Protein AF-W4JUB3-F1 (afdb_monomer_lite)

Secondary structure (DSSP, 8-state):
-TT-STT--S--HHHHHHHHHHHHHHHHT---TTS--HHHHHHHHHHHHHHHHHHT-SS--HHHHHHHHHHHTT---GGGGGGGGHHHHHHHH---TT--HHHHHHHHHHHHHHHHHHH--TT------

pLDDT: mean 78.54, std 9.06, range [55.09, 91.62]

Structure (mmCIF, N/CA/C/O backbone):
data_AF-W4JUB3-F1
#
_entry.id   AF-W4JUB3-F1
#
loop_
_atom_site.group_PDB
_atom_site.id
_atom_site.type_symbol
_atom_site.label_atom_id
_atom_site.label_alt_id
_atom_site.label_comp_id
_atom_site.label_asym_id
_atom_site.label_entity_id
_atom_site.label_seq_id
_atom_site.pdbx_PDB_ins_code
_atom_site.Cartn_x
_atom_site.Cartn_y
_atom_site.Cartn_z
_atom_site.occupancy
_atom_site.B_iso_or_equiv
_atom_site.auth_seq_id
_atom_site.auth_comp_id
_atom_site.auth_asym_id
_atom_site.auth_atom_id
_atom_site.pdbx_PDB_model_num
ATOM 1 N N . PHE A 1 1 ? 25.751 3.310 2.140 1.00 60.16 1 PHE A N 1
ATOM 2 C CA . PHE A 1 1 ? 25.648 2.957 3.572 1.00 60.16 1 PHE A CA 1
ATOM 3 C C . PHE A 1 1 ? 26.926 2.242 3.981 1.00 60.16 1 PHE A C 1
ATOM 5 O O . PHE A 1 1 ? 27.178 1.176 3.437 1.00 60.16 1 PHE A O 1
ATOM 12 N N . SER A 1 2 ? 27.750 2.824 4.860 1.00 65.06 2 SER A N 1
ATOM 13 C CA . SER A 1 2 ? 29.062 2.262 5.248 1.00 65.06 2 SER A CA 1
ATOM 14 C C . SER A 1 2 ? 28.969 0.909 5.965 1.00 65.06 2 SER A C 1
ATOM 16 O O . SER A 1 2 ? 29.875 0.099 5.831 1.00 65.06 2 SER A O 1
ATOM 18 N N . ASN A 1 3 ? 27.850 0.634 6.645 1.00 68.25 3 ASN A N 1
ATOM 19 C CA . ASN A 1 3 ? 27.623 -0.605 7.403 1.00 68.25 3 ASN A CA 1
ATOM 20 C C . ASN A 1 3 ? 26.549 -1.518 6.769 1.00 68.25 3 ASN A C 1
ATOM 22 O O . ASN A 1 3 ? 26.036 -2.426 7.418 1.00 68.25 3 ASN A O 1
ATOM 26 N N . GLY A 1 4 ? 26.175 -1.275 5.507 1.00 72.19 4 GLY A N 1
ATOM 27 C CA . GLY A 1 4 ? 25.073 -1.983 4.846 1.00 72.19 4 GLY A CA 1
ATOM 28 C C . GLY A 1 4 ? 23.676 -1.560 5.330 1.00 72.19 4 GLY A C 1
ATOM 29 O O . GLY A 1 4 ? 23.519 -0.587 6.066 1.00 72.19 4 GLY A O 1
ATOM 30 N N . ILE A 1 5 ? 22.646 -2.263 4.844 1.00 71.12 5 ILE A N 1
ATOM 31 C CA . ILE A 1 5 ? 21.219 -1.978 5.115 1.00 71.12 5 ILE A CA 1
ATOM 32 C C . ILE A 1 5 ? 20.677 -2.866 6.252 1.00 71.12 5 ILE A C 1
ATOM 34 O O . ILE A 1 5 ? 19.695 -2.526 6.903 1.00 71.12 5 ILE A O 1
ATOM 38 N N . SER A 1 6 ? 21.346 -3.990 6.524 1.00 74.19 6 SER A N 1
ATOM 39 C CA . SER A 1 6 ? 20.922 -5.029 7.472 1.00 74.19 6 SER A CA 1
ATOM 40 C C . SER A 1 6 ? 21.001 -4.606 8.941 1.00 74.19 6 SER A C 1
ATOM 42 O O . SER A 1 6 ? 20.361 -5.217 9.787 1.00 74.19 6 SER A O 1
ATOM 44 N N . THR A 1 7 ? 21.775 -3.565 9.261 1.00 76.31 7 THR A N 1
ATOM 45 C CA . THR A 1 7 ? 21.918 -3.036 10.629 1.00 76.31 7 THR A CA 1
ATOM 46 C C . THR A 1 7 ? 20.883 -1.959 10.964 1.00 76.31 7 THR A C 1
ATOM 48 O O . THR A 1 7 ? 20.971 -1.327 12.015 1.00 76.31 7 THR A O 1
ATOM 51 N N . LEU A 1 8 ? 19.941 -1.666 10.059 1.00 73.38 8 LEU A N 1
ATOM 52 C CA . LEU A 1 8 ? 18.922 -0.647 10.283 1.00 73.38 8 LEU A CA 1
ATOM 53 C C . LEU A 1 8 ? 17.812 -1.185 11.200 1.00 73.38 8 LEU A C 1
ATOM 55 O O . LEU A 1 8 ? 16.962 -1.958 10.773 1.00 73.38 8 LEU A O 1
ATOM 59 N N . SER A 1 9 ? 17.785 -0.716 12.446 1.00 67.75 9 SER A N 1
ATOM 60 C CA . SER A 1 9 ? 16.680 -0.901 13.396 1.00 67.75 9 SER A CA 1
ATOM 61 C C . SER A 1 9 ? 16.094 0.460 13.783 1.00 67.75 9 SER A C 1
ATOM 63 O O . SER A 1 9 ? 16.854 1.405 13.999 1.00 67.75 9 SER A O 1
ATOM 65 N N . CYS A 1 10 ? 14.765 0.573 13.884 1.00 71.12 10 CYS A N 1
ATOM 66 C CA . CYS A 1 10 ? 14.057 1.826 14.204 1.00 71.12 10 CYS A CA 1
ATOM 67 C C . CYS A 1 10 ? 14.438 2.999 13.276 1.00 71.12 10 CYS A C 1
ATOM 69 O O . CYS A 1 10 ? 14.991 4.019 13.694 1.00 71.12 10 CYS A O 1
ATOM 71 N N . VAL A 1 11 ? 14.161 2.845 11.978 1.00 72.50 11 VAL A N 1
ATOM 72 C CA . VAL A 1 11 ? 14.430 3.879 10.970 1.00 72.50 11 VAL A CA 1
ATOM 73 C C . VAL A 1 11 ? 13.474 5.056 11.173 1.00 72.50 11 VAL A C 1
ATOM 75 O O . VAL A 1 11 ? 12.272 4.939 10.961 1.00 72.50 11 VAL A O 1
ATOM 78 N N . THR A 1 12 ? 14.012 6.214 11.559 1.00 75.50 12 THR A N 1
ATOM 79 C CA . THR A 1 12 ? 13.238 7.459 11.650 1.00 75.50 12 THR A CA 1
ATOM 80 C C . THR A 1 12 ? 12.705 7.874 10.277 1.00 75.50 12 THR A C 1
ATOM 82 O O . THR A 1 12 ? 13.346 7.624 9.253 1.00 75.50 12 THR A O 1
ATOM 85 N N . GLY A 1 13 ? 11.570 8.580 10.229 1.00 75.56 13 GLY A N 1
ATOM 86 C CA . GLY A 1 13 ? 10.950 8.998 8.961 1.00 75.56 13 GLY A CA 1
ATOM 87 C C . GLY A 1 13 ? 11.884 9.793 8.033 1.00 75.56 13 GLY A C 1
ATOM 88 O O . GLY A 1 13 ? 11.818 9.658 6.813 1.00 75.56 13 GLY A O 1
ATOM 89 N N . THR A 1 14 ? 12.822 10.564 8.593 1.00 76.44 14 THR A N 1
ATOM 90 C CA . THR A 1 14 ? 13.866 11.279 7.836 1.00 76.44 14 THR A CA 1
ATOM 91 C C . THR A 1 14 ? 14.865 10.334 7.170 1.00 76.44 14 THR A C 1
ATOM 93 O O . THR A 1 14 ? 15.165 10.491 5.986 1.00 76.44 14 THR A O 1
ATOM 96 N N . LYS A 1 15 ? 15.339 9.312 7.893 1.00 77.62 15 LYS A N 1
ATOM 97 C CA . LYS A 1 15 ? 16.227 8.276 7.347 1.00 77.62 15 LYS A CA 1
ATOM 98 C C . LYS A 1 15 ? 15.511 7.444 6.288 1.00 77.62 15 LYS A C 1
ATOM 100 O O . LYS A 1 15 ? 16.100 7.178 5.246 1.00 77.62 15 LYS A O 1
ATOM 105 N N . HIS A 1 16 ? 14.242 7.102 6.514 1.00 75.50 16 HIS A N 1
ATOM 106 C CA . HIS A 1 16 ? 13.421 6.387 5.538 1.00 75.50 16 HIS A CA 1
ATOM 107 C C . HIS A 1 16 ? 13.303 7.174 4.225 1.00 75.50 16 HIS A C 1
ATOM 109 O O . HIS A 1 16 ? 13.607 6.639 3.163 1.00 75.50 16 HIS A O 1
ATOM 115 N N . LYS A 1 17 ? 12.971 8.474 4.290 1.00 75.62 17 LYS A N 1
ATOM 116 C CA . LYS A 1 17 ? 12.929 9.350 3.103 1.00 75.62 17 LYS A CA 1
ATOM 117 C C . LYS A 1 17 ? 14.260 9.375 2.348 1.00 75.62 17 LYS A C 1
ATOM 119 O O . LYS A 1 17 ? 14.264 9.276 1.124 1.00 75.62 17 LYS A O 1
ATOM 124 N N . HIS A 1 18 ? 15.380 9.465 3.065 1.00 79.69 18 HIS A N 1
ATOM 125 C CA . HIS A 1 18 ? 16.704 9.473 2.445 1.00 79.69 18 HIS A CA 1
ATOM 126 C C . HIS A 1 18 ? 17.043 8.132 1.776 1.00 79.69 18 HIS A C 1
ATOM 128 O O . HIS A 1 18 ? 17.559 8.119 0.662 1.00 79.69 18 HIS A O 1
ATOM 134 N N . ILE A 1 19 ? 16.711 7.004 2.417 1.00 81.50 19 ILE A N 1
ATOM 135 C CA . ILE A 1 19 ? 16.859 5.659 1.838 1.00 81.50 19 ILE A CA 1
ATOM 136 C C . ILE A 1 19 ? 16.042 5.549 0.548 1.00 81.50 19 ILE A C 1
ATOM 138 O O . ILE A 1 19 ? 16.591 5.151 -0.477 1.00 81.50 19 ILE A O 1
ATOM 142 N N . CYS A 1 20 ? 14.766 5.945 0.574 1.00 76.94 20 CYS A N 1
ATOM 143 C CA . CYS A 1 20 ? 13.907 5.928 -0.608 1.00 76.94 20 CYS A CA 1
ATOM 144 C C . CYS A 1 20 ? 14.489 6.777 -1.743 1.00 76.94 20 CYS A C 1
ATOM 146 O O . CYS A 1 20 ? 14.587 6.283 -2.860 1.00 76.94 20 CYS A O 1
ATOM 148 N N . HIS A 1 21 ? 14.930 8.009 -1.465 1.00 78.56 21 HIS A N 1
ATOM 149 C CA . HIS A 1 21 ? 15.523 8.893 -2.474 1.00 78.56 21 HIS A CA 1
ATOM 150 C C . HIS A 1 21 ? 16.794 8.294 -3.097 1.00 78.56 21 HIS A C 1
ATOM 152 O O . HIS A 1 21 ? 16.952 8.298 -4.316 1.00 78.56 21 HIS A O 1
ATOM 158 N N . THR A 1 22 ? 17.696 7.744 -2.276 1.00 82.50 22 THR A N 1
ATOM 159 C CA . THR A 1 22 ? 18.920 7.096 -2.769 1.00 82.50 22 THR A CA 1
ATOM 160 C C . THR A 1 22 ? 18.609 5.861 -3.619 1.00 82.50 22 THR A C 1
ATOM 162 O O . THR A 1 22 ? 19.198 5.698 -4.683 1.00 82.50 22 THR A O 1
ATOM 165 N N . LEU A 1 23 ? 17.677 5.005 -3.186 1.00 78.56 23 LEU A N 1
ATOM 166 C CA . LEU A 1 23 ? 17.267 3.819 -3.946 1.00 78.56 23 LEU A CA 1
ATOM 167 C C . LEU A 1 23 ? 16.645 4.183 -5.299 1.00 78.56 23 LEU A C 1
ATOM 169 O O . LEU A 1 23 ? 16.932 3.524 -6.292 1.00 78.56 23 LEU A O 1
ATOM 173 N N . LEU A 1 24 ? 15.832 5.240 -5.348 1.00 73.62 24 LEU A N 1
ATOM 174 C CA . LEU A 1 24 ? 15.181 5.698 -6.577 1.00 73.62 24 LEU A CA 1
ATOM 175 C C . LEU A 1 24 ? 16.205 6.224 -7.594 1.00 73.62 24 LEU A C 1
ATOM 177 O O . LEU A 1 24 ? 16.130 5.865 -8.764 1.00 73.62 24 LEU A O 1
ATOM 181 N N . GLY A 1 25 ? 17.207 6.986 -7.138 1.00 78.56 25 GLY A N 1
ATOM 182 C CA . GLY A 1 25 ? 18.325 7.414 -7.987 1.00 78.56 25 GLY A CA 1
ATOM 183 C C . GLY A 1 25 ? 19.120 6.233 -8.555 1.00 78.56 25 GLY A C 1
ATOM 184 O O . GLY A 1 25 ? 19.356 6.170 -9.755 1.00 78.56 25 GLY A O 1
ATOM 185 N N . LEU A 1 26 ? 19.441 5.237 -7.719 1.00 79.12 26 LEU A N 1
ATOM 186 C CA . LEU A 1 26 ? 20.150 4.025 -8.159 1.00 79.12 26 LEU A CA 1
ATOM 187 C C . LEU A 1 26 ? 19.360 3.200 -9.181 1.00 79.12 26 LEU A C 1
ATOM 189 O O . LEU A 1 26 ? 19.949 2.574 -10.056 1.00 79.12 26 LEU A O 1
ATOM 193 N N . ILE A 1 27 ? 18.036 3.175 -9.051 1.00 75.00 27 ILE A N 1
ATOM 194 C CA . ILE A 1 27 ? 17.146 2.463 -9.966 1.00 75.00 27 ILE A CA 1
ATOM 195 C C . ILE A 1 27 ? 17.136 3.112 -11.358 1.00 75.00 27 ILE A C 1
ATOM 197 O O . ILE A 1 27 ? 17.091 2.392 -12.353 1.00 75.00 27 ILE A O 1
ATOM 201 N N . ILE A 1 28 ? 17.177 4.444 -11.432 1.00 76.12 28 ILE A N 1
ATOM 202 C CA . ILE A 1 28 ? 17.154 5.186 -12.703 1.00 76.12 28 ILE A CA 1
ATOM 203 C C . ILE A 1 28 ? 18.455 4.969 -13.487 1.00 76.12 28 ILE A C 1
ATOM 205 O O . ILE A 1 28 ? 18.404 4.769 -14.698 1.00 76.12 28 ILE A O 1
ATOM 209 N N . ASP A 1 29 ? 19.595 4.938 -12.797 1.00 74.44 29 ASP A N 1
ATOM 210 C CA . ASP A 1 29 ? 20.916 4.777 -13.418 1.00 74.44 29 ASP A CA 1
ATOM 211 C C . ASP A 1 29 ? 21.341 3.308 -13.592 1.00 74.44 29 ASP A C 1
ATOM 213 O O . ASP A 1 29 ? 22.488 3.030 -13.946 1.00 74.44 29 ASP A O 1
ATOM 217 N N . LEU A 1 30 ? 20.452 2.341 -13.326 1.00 76.56 30 LEU A N 1
ATOM 218 C CA . LEU A 1 30 ? 20.811 0.926 -13.346 1.00 76.56 30 LEU A CA 1
ATOM 219 C C . LEU A 1 30 ? 21.061 0.450 -14.794 1.00 76.56 30 LEU A C 1
ATOM 221 O O . LEU A 1 30 ? 20.128 0.444 -15.605 1.00 76.56 30 LEU A O 1
ATOM 225 N N . PRO A 1 31 ? 22.275 -0.015 -15.149 1.00 70.25 31 PRO A N 1
ATOM 226 C CA . PRO A 1 31 ? 22.514 -0.610 -16.456 1.00 70.25 31 PRO A CA 1
ATOM 227 C C . PRO A 1 31 ? 21.897 -2.013 -16.482 1.00 70.25 31 PRO A C 1
ATOM 229 O O . PRO A 1 31 ? 22.458 -2.974 -15.951 1.00 70.25 31 PRO A O 1
ATOM 232 N N . LEU A 1 32 ? 20.714 -2.153 -17.083 1.00 72.50 32 LEU A N 1
ATOM 233 C CA . LEU A 1 32 ? 20.112 -3.468 -17.289 1.00 72.50 32 LEU A CA 1
ATOM 234 C C . LEU A 1 32 ? 20.847 -4.197 -18.426 1.00 72.50 32 LEU A C 1
ATOM 236 O O . LEU A 1 32 ? 20.673 -3.897 -19.606 1.00 72.50 32 LEU A O 1
ATOM 240 N N . HIS A 1 33 ? 21.660 -5.191 -18.069 1.00 67.69 33 HIS A N 1
ATOM 241 C CA . HIS A 1 33 ? 22.232 -6.130 -19.033 1.00 67.69 33 HIS A CA 1
ATOM 242 C C . HIS A 1 33 ? 21.164 -7.135 -19.507 1.00 67.69 33 HIS A C 1
ATOM 244 O O . HIS A 1 33 ? 20.270 -7.505 -18.749 1.00 67.69 33 HIS A O 1
ATOM 250 N N . ASN A 1 34 ? 21.275 -7.593 -20.761 1.00 66.81 34 ASN A N 1
ATOM 251 C CA . ASN A 1 34 ? 20.393 -8.561 -21.446 1.00 66.81 34 ASN A CA 1
ATOM 252 C C . ASN A 1 34 ? 19.094 -8.007 -22.072 1.00 66.81 34 ASN A C 1
ATOM 254 O O . ASN A 1 34 ? 18.146 -8.760 -22.277 1.00 66.81 34 ASN A O 1
ATOM 258 N N . GLY A 1 35 ? 19.042 -6.718 -22.430 1.00 66.56 35 GLY A N 1
ATOM 259 C CA . GLY A 1 35 ? 17.949 -6.164 -23.251 1.00 66.56 35 GLY A CA 1
ATOM 260 C C . GLY A 1 35 ? 16.636 -5.908 -22.502 1.00 66.56 35 GLY A C 1
ATOM 261 O O . GLY A 1 35 ? 15.619 -5.598 -23.118 1.00 66.56 35 GLY A O 1
ATOM 262 N N . TYR A 1 36 ? 16.647 -6.006 -21.173 1.00 72.75 36 TYR A N 1
ATOM 263 C CA . TYR A 1 36 ? 15.521 -5.591 -20.348 1.00 72.75 36 TYR A CA 1
ATOM 264 C C . TYR A 1 36 ? 15.362 -4.069 -20.394 1.00 72.75 36 TYR A C 1
ATOM 266 O O . TYR A 1 36 ? 16.308 -3.320 -20.160 1.00 72.75 36 TYR A O 1
ATOM 274 N N . SER A 1 37 ? 14.147 -3.606 -20.681 1.00 75.94 37 SER A N 1
ATOM 275 C CA . SER A 1 37 ? 13.858 -2.176 -20.752 1.00 75.94 37 SER A CA 1
ATOM 276 C C . SER A 1 37 ? 13.699 -1.583 -19.356 1.00 75.94 37 SER A C 1
ATOM 278 O O . SER A 1 37 ? 12.814 -1.990 -18.597 1.00 75.94 37 SER A O 1
ATOM 280 N N . LEU A 1 38 ? 14.495 -0.555 -19.054 1.00 77.12 38 LEU A N 1
ATOM 281 C CA . LEU A 1 38 ? 14.323 0.304 -17.879 1.00 77.12 38 LEU A CA 1
ATOM 282 C C . LEU A 1 38 ? 12.882 0.839 -17.778 1.00 77.12 38 LEU A C 1
ATOM 284 O O . LEU A 1 38 ? 12.344 0.974 -16.682 1.00 77.12 38 LEU A O 1
ATOM 288 N N . ALA A 1 39 ? 12.212 1.049 -18.917 1.00 79.75 39 ALA A N 1
ATOM 289 C CA . ALA A 1 39 ? 10.824 1.495 -18.953 1.00 79.75 39 ALA A CA 1
ATOM 290 C C . ALA A 1 39 ? 9.862 0.496 -18.290 1.00 79.75 39 ALA A C 1
ATOM 292 O O . ALA A 1 39 ? 8.937 0.916 -17.604 1.00 79.75 39 ALA A O 1
ATOM 293 N N . HIS A 1 40 ? 10.084 -0.818 -18.428 1.00 79.12 40 HIS A N 1
ATOM 294 C CA . HIS A 1 40 ? 9.248 -1.818 -17.753 1.00 79.12 40 HIS A CA 1
ATOM 295 C C . HIS A 1 40 ? 9.450 -1.810 -16.240 1.00 79.12 40 HIS A C 1
ATOM 297 O O . HIS A 1 40 ? 8.487 -1.978 -15.490 1.00 79.12 40 HIS A O 1
ATOM 303 N N . LEU A 1 41 ? 10.684 -1.588 -15.787 1.00 81.69 41 LEU A N 1
ATOM 304 C CA . LEU A 1 41 ? 10.994 -1.476 -14.368 1.00 81.69 41 LEU A CA 1
ATOM 305 C C . LEU A 1 41 ? 10.340 -0.228 -13.762 1.00 81.69 41 LEU A C 1
ATOM 307 O O . LEU A 1 41 ? 9.631 -0.333 -12.762 1.00 81.69 41 LEU A O 1
ATOM 311 N N . VAL A 1 42 ? 10.504 0.928 -14.408 1.00 81.94 42 VAL A N 1
ATOM 312 C CA . VAL A 1 42 ? 9.874 2.190 -13.993 1.00 81.94 42 VAL A CA 1
ATOM 313 C C . VAL A 1 42 ? 8.349 2.068 -14.008 1.00 81.94 42 VAL A C 1
ATOM 315 O O . VAL A 1 42 ? 7.706 2.437 -13.030 1.00 81.94 42 VAL A O 1
ATOM 318 N N . GLN A 1 43 ? 7.766 1.474 -15.055 1.00 84.19 43 GLN A N 1
ATOM 319 C CA . GLN A 1 43 ? 6.324 1.232 -15.145 1.00 84.19 43 GLN A CA 1
ATOM 320 C C . GLN A 1 43 ? 5.819 0.312 -14.028 1.00 84.19 43 GLN A C 1
ATOM 322 O O . GLN A 1 43 ? 4.736 0.540 -13.490 1.00 84.19 43 GLN A O 1
ATOM 327 N N . SER A 1 44 ? 6.593 -0.714 -13.665 1.00 84.56 44 SER A N 1
ATOM 328 C CA . SER A 1 44 ? 6.254 -1.604 -12.553 1.00 84.56 44 SER A CA 1
ATOM 329 C C . SER A 1 44 ? 6.273 -0.829 -11.238 1.00 84.56 44 SER A C 1
ATOM 331 O O . SER A 1 44 ? 5.292 -0.838 -10.502 1.00 84.56 44 SER A O 1
ATOM 333 N N . ILE A 1 45 ? 7.344 -0.085 -10.961 1.00 84.38 45 ILE A N 1
ATOM 334 C CA . ILE A 1 45 ? 7.451 0.726 -9.741 1.00 84.38 45 ILE A CA 1
ATOM 335 C C . ILE A 1 45 ? 6.307 1.742 -9.656 1.00 84.38 45 ILE A C 1
ATOM 337 O O . ILE A 1 45 ? 5.683 1.852 -8.603 1.00 84.38 45 ILE A O 1
ATOM 341 N N . HIS A 1 46 ? 5.978 2.418 -10.759 1.00 85.62 46 HIS A N 1
ATOM 342 C CA . HIS A 1 46 ? 4.824 3.314 -10.828 1.00 85.62 46 HIS A CA 1
ATOM 343 C C . HIS A 1 46 ? 3.519 2.597 -10.487 1.00 85.62 46 HIS A C 1
ATOM 345 O O . HIS A 1 46 ? 2.800 3.051 -9.608 1.00 85.62 46 HIS A O 1
ATOM 351 N N . ALA A 1 47 ? 3.245 1.445 -11.100 1.00 87.38 47 ALA A N 1
ATOM 352 C CA . ALA A 1 47 ? 2.031 0.685 -10.820 1.00 87.38 47 ALA A CA 1
ATOM 353 C C . ALA A 1 47 ? 1.941 0.221 -9.350 1.00 87.38 47 ALA A C 1
ATOM 355 O O . ALA A 1 47 ? 0.856 0.207 -8.770 1.00 87.38 47 ALA A O 1
ATOM 356 N N . LEU A 1 48 ? 3.071 -0.121 -8.721 1.00 86.38 48 LEU A N 1
ATOM 357 C CA . LEU A 1 48 ? 3.111 -0.459 -7.296 1.00 86.38 48 LEU A CA 1
ATOM 358 C C . LEU A 1 48 ? 2.809 0.765 -6.417 1.00 86.38 48 LEU A C 1
ATOM 360 O O . LEU A 1 48 ? 2.035 0.666 -5.467 1.00 86.38 48 LEU A O 1
ATOM 3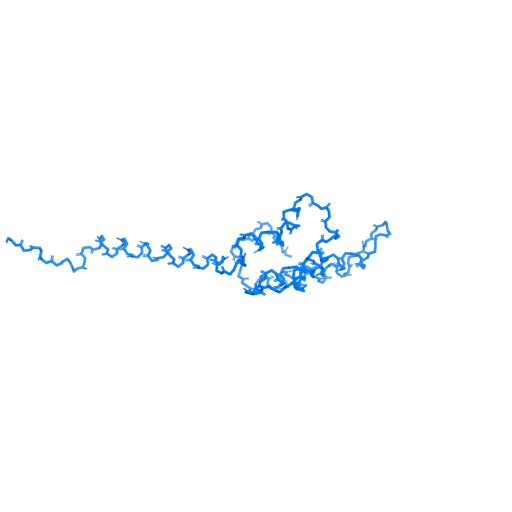64 N N . LEU A 1 49 ? 3.413 1.913 -6.728 1.00 85.31 49 LEU A N 1
ATOM 365 C CA . LEU A 1 49 ? 3.183 3.159 -5.997 1.00 85.31 49 LEU A CA 1
ATOM 366 C C . LEU A 1 49 ? 1.743 3.649 -6.160 1.00 85.31 49 LEU A C 1
ATOM 368 O O . LEU A 1 49 ? 1.123 4.015 -5.165 1.00 85.31 49 LEU A O 1
ATOM 372 N N . ASP A 1 50 ? 1.197 3.582 -7.374 1.00 87.38 50 ASP A N 1
ATOM 373 C CA . ASP A 1 50 ? -0.200 3.904 -7.663 1.00 87.38 50 ASP A CA 1
ATOM 374 C C . ASP A 1 50 ? -1.136 3.021 -6.832 1.00 87.38 50 ASP A C 1
ATOM 376 O O . ASP A 1 50 ? -2.077 3.523 -6.221 1.00 87.38 50 ASP A O 1
ATOM 380 N N . PHE A 1 51 ? -0.855 1.716 -6.741 1.00 88.44 51 PHE A N 1
ATOM 381 C CA . PHE A 1 51 ? -1.612 0.818 -5.872 1.00 88.44 51 PHE A CA 1
ATOM 382 C C . PHE A 1 51 ? -1.535 1.241 -4.399 1.00 88.44 51 PHE A C 1
ATOM 384 O O . PHE A 1 51 ? -2.577 1.375 -3.759 1.00 88.44 51 PHE A O 1
ATOM 391 N N . ILE A 1 52 ? -0.328 1.463 -3.864 1.00 85.69 52 ILE A N 1
ATOM 392 C CA . ILE A 1 52 ? -0.125 1.837 -2.453 1.00 85.69 52 ILE A CA 1
ATOM 393 C C . ILE A 1 52 ? -0.855 3.142 -2.133 1.00 85.69 52 ILE A C 1
ATOM 395 O O . ILE A 1 52 ? -1.508 3.240 -1.097 1.00 85.69 52 ILE A O 1
ATOM 399 N N . TYR A 1 53 ? -0.761 4.133 -3.017 1.00 84.31 53 TYR A N 1
ATOM 400 C CA . TYR A 1 53 ? -1.403 5.425 -2.820 1.00 84.31 53 TYR A CA 1
ATOM 401 C C . TYR A 1 53 ? -2.929 5.303 -2.854 1.00 84.31 53 TYR A C 1
ATOM 403 O O . TYR A 1 53 ? -3.611 5.822 -1.975 1.00 84.31 53 TYR A O 1
ATOM 411 N N . MET A 1 54 ? -3.469 4.552 -3.817 1.00 86.94 54 MET A N 1
ATOM 412 C CA . MET A 1 54 ? -4.910 4.309 -3.905 1.00 86.94 54 MET A CA 1
ATOM 413 C C . MET A 1 54 ? -5.425 3.518 -2.700 1.00 86.94 54 MET A C 1
ATOM 415 O O . MET A 1 54 ? -6.493 3.836 -2.196 1.00 86.94 54 MET A O 1
ATOM 419 N N . ALA A 1 55 ? -4.673 2.528 -2.211 1.00 84.06 55 ALA A N 1
ATOM 420 C CA . ALA A 1 55 ? -5.016 1.721 -1.036 1.00 84.06 55 ALA A CA 1
ATOM 421 C C . ALA A 1 55 ? -5.109 2.534 0.269 1.00 84.06 55 ALA A C 1
ATOM 423 O O . ALA A 1 55 ? -5.723 2.082 1.231 1.00 84.06 55 ALA A O 1
ATOM 424 N N . GLN A 1 56 ? -4.515 3.729 0.313 1.00 81.81 56 GLN A N 1
ATOM 425 C CA . GLN A 1 56 ? -4.608 4.640 1.458 1.00 81.81 56 GLN A CA 1
ATOM 426 C C . GLN A 1 56 ? -5.863 5.520 1.424 1.00 81.81 56 GLN A C 1
ATOM 428 O O . GLN A 1 56 ? -6.089 6.298 2.351 1.00 81.81 56 GLN A O 1
ATOM 433 N N . PHE A 1 57 ? -6.676 5.453 0.366 1.00 82.69 57 PHE A N 1
ATOM 434 C CA . PHE A 1 57 ? -7.877 6.273 0.290 1.00 82.69 57 PHE A CA 1
ATOM 435 C C . PHE A 1 57 ? -8.925 5.791 1.299 1.00 82.69 57 PHE A C 1
ATOM 437 O O . PHE A 1 57 ? -9.254 4.606 1.313 1.00 82.69 57 PHE A O 1
ATOM 444 N N . PRO A 1 58 ? -9.515 6.700 2.098 1.00 78.69 58 PRO A N 1
ATOM 445 C CA . PRO A 1 58 ? -10.538 6.325 3.075 1.00 78.69 58 PRO A CA 1
ATOM 446 C C . PRO A 1 58 ? -11.832 5.846 2.402 1.00 78.69 58 PRO A C 1
ATOM 448 O O . PRO A 1 58 ? -12.625 5.124 2.998 1.00 78.69 58 PRO A O 1
ATOM 451 N N . LEU A 1 59 ? -12.051 6.245 1.145 1.00 84.12 59 LEU A N 1
ATOM 452 C CA . LEU A 1 59 ? -13.249 5.953 0.370 1.00 84.12 59 LEU A CA 1
ATOM 453 C C . LEU A 1 59 ? -12.857 5.468 -1.026 1.00 84.12 59 LEU A C 1
ATOM 455 O O . LEU A 1 59 ? -12.063 6.105 -1.723 1.00 84.12 59 LEU A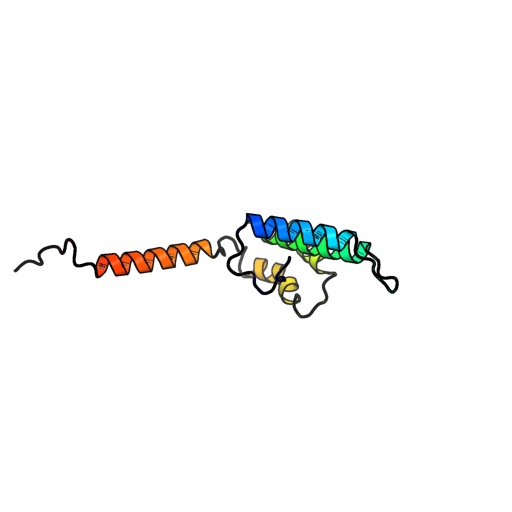 O 1
ATOM 459 N N . HIS A 1 60 ? -13.467 4.368 -1.465 1.00 88.12 60 HIS A N 1
ATOM 460 C CA . HIS A 1 60 ? -13.287 3.840 -2.813 1.00 88.12 60 HIS A CA 1
ATOM 461 C C . HIS A 1 60 ? -14.567 3.981 -3.636 1.00 88.12 60 HIS A C 1
ATOM 463 O O . HIS A 1 60 ? -15.661 3.655 -3.184 1.00 88.12 60 HIS A O 1
ATOM 469 N N . THR A 1 61 ? -14.419 4.426 -4.882 1.00 89.94 61 THR A N 1
ATOM 470 C CA . THR A 1 61 ? -15.480 4.404 -5.888 1.00 89.94 61 THR A CA 1
ATOM 471 C C . THR A 1 61 ? -15.240 3.241 -6.845 1.00 89.94 61 THR A C 1
ATOM 473 O O . THR A 1 61 ? -14.142 2.688 -6.932 1.00 89.94 61 THR A O 1
ATOM 476 N N . THR A 1 62 ? -16.246 2.882 -7.640 1.00 89.69 62 THR A N 1
ATOM 477 C CA . THR A 1 62 ? -16.097 1.846 -8.675 1.00 89.69 62 THR A CA 1
ATOM 478 C C . THR A 1 62 ? -14.925 2.135 -9.623 1.00 89.69 62 THR A C 1
ATOM 480 O O . THR A 1 62 ? -14.247 1.207 -10.059 1.00 89.69 62 THR A O 1
ATOM 483 N N . GLN A 1 63 ? -14.644 3.414 -9.898 1.00 90.94 63 GLN A N 1
ATOM 484 C CA . GLN A 1 63 ? -13.517 3.838 -10.732 1.00 90.94 63 GLN A CA 1
ATOM 485 C C . GLN A 1 63 ? -12.167 3.591 -10.046 1.00 90.94 63 GLN A C 1
ATOM 487 O O . GLN A 1 63 ? -11.269 3.025 -10.667 1.00 90.94 63 GLN A O 1
ATOM 492 N N . THR A 1 64 ? -12.007 3.944 -8.765 1.00 89.81 64 THR A N 1
ATOM 493 C CA . THR A 1 64 ? -10.733 3.712 -8.056 1.00 89.81 64 THR A CA 1
ATOM 494 C C . THR A 1 64 ? -10.425 2.224 -7.915 1.00 89.81 64 THR A C 1
ATOM 496 O O . THR A 1 64 ? -9.285 1.810 -8.122 1.00 89.81 64 THR A O 1
ATOM 499 N N . LEU A 1 65 ? -11.447 1.389 -7.710 1.00 90.12 65 LEU A N 1
ATOM 500 C CA . LEU A 1 65 ? -11.300 -0.069 -7.730 1.00 90.12 65 LEU A CA 1
ATOM 501 C C . LEU A 1 65 ? -10.849 -0.599 -9.103 1.00 90.12 65 LEU A C 1
ATOM 503 O O . LEU A 1 65 ? -10.048 -1.532 -9.182 1.00 90.12 65 LEU A O 1
ATOM 507 N N . GLN A 1 66 ? -11.324 -0.017 -10.206 1.00 91.62 66 GLN A N 1
ATOM 508 C CA . GLN A 1 66 ? -10.845 -0.380 -11.545 1.00 91.62 66 GLN A CA 1
ATOM 509 C C . GLN A 1 66 ? -9.373 -0.005 -11.743 1.00 91.62 66 GLN A C 1
ATOM 511 O O . GLN A 1 66 ? -8.615 -0.805 -12.297 1.00 91.62 66 GLN A O 1
ATOM 516 N N . TYR A 1 67 ? -8.951 1.166 -11.257 1.00 89.69 67 TYR A N 1
ATOM 517 C CA . TYR A 1 67 ? -7.550 1.587 -11.318 1.00 89.69 67 TYR A CA 1
ATOM 518 C C . TYR A 1 67 ? -6.634 0.672 -10.495 1.00 89.69 67 TYR A C 1
ATOM 520 O O . TYR A 1 67 ? -5.594 0.261 -11.007 1.00 89.69 67 TYR A O 1
ATOM 528 N N . ILE A 1 68 ? -7.055 0.264 -9.293 1.00 88.94 68 ILE A N 1
ATOM 529 C CA . ILE A 1 68 ? -6.337 -0.713 -8.455 1.00 88.94 68 ILE A CA 1
ATOM 530 C C . ILE A 1 68 ? -6.116 -2.036 -9.206 1.00 88.94 68 ILE A C 1
ATOM 532 O O . ILE A 1 68 ? -4.986 -2.517 -9.299 1.00 88.94 68 ILE A O 1
ATOM 536 N N . ASN A 1 69 ? -7.166 -2.600 -9.814 1.00 89.38 69 ASN A N 1
ATOM 537 C CA . ASN A 1 69 ? -7.033 -3.844 -10.584 1.00 89.38 69 ASN A CA 1
ATOM 538 C C . ASN A 1 69 ? -6.124 -3.673 -11.808 1.00 89.38 69 ASN A C 1
ATOM 540 O O . ASN A 1 69 ? -5.359 -4.575 -12.150 1.00 89.38 69 ASN A O 1
ATOM 544 N N . LYS A 1 70 ? -6.192 -2.516 -12.476 1.00 88.81 70 LYS A N 1
ATOM 545 C CA . LYS A 1 70 ? -5.345 -2.216 -13.635 1.00 88.81 70 LYS A CA 1
ATOM 546 C C . LYS A 1 70 ? -3.869 -2.130 -13.245 1.00 88.81 70 LYS A C 1
ATOM 548 O O . LYS A 1 70 ? -3.038 -2.677 -13.966 1.00 88.81 70 LYS A O 1
ATOM 553 N N . ALA A 1 71 ? -3.557 -1.487 -12.122 1.00 86.69 71 ALA A N 1
ATOM 554 C CA . ALA A 1 71 ? -2.193 -1.356 -11.620 1.00 86.69 71 ALA A CA 1
ATOM 555 C C . ALA A 1 71 ? -1.578 -2.726 -11.283 1.00 86.69 71 ALA A C 1
ATOM 557 O O . ALA A 1 71 ? -0.448 -3.023 -11.668 1.00 86.69 71 ALA A O 1
ATOM 558 N N . LEU A 1 72 ? -2.351 -3.611 -10.650 1.00 85.56 72 LEU A N 1
ATOM 559 C CA . LEU A 1 72 ? -1.862 -4.927 -10.234 1.00 85.56 72 LEU A CA 1
ATOM 560 C C . LEU A 1 72 ? -1.803 -5.969 -11.357 1.00 85.56 72 LEU A C 1
ATOM 562 O O . LEU A 1 72 ? -1.110 -6.974 -11.215 1.00 85.56 72 LEU A O 1
ATOM 566 N N . LYS A 1 73 ? -2.462 -5.730 -12.498 1.00 83.25 73 LYS A N 1
ATOM 567 C CA . LYS A 1 73 ? -2.555 -6.685 -13.619 1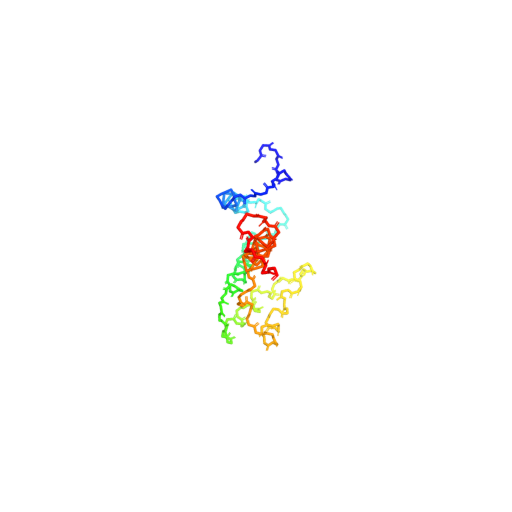.00 83.25 73 LYS A CA 1
ATOM 568 C C . LYS A 1 73 ? -1.196 -7.196 -14.115 1.00 83.25 73 LYS A C 1
ATOM 570 O O . LYS A 1 73 ? -1.105 -8.325 -14.589 1.00 83.25 73 LYS A O 1
ATOM 575 N N . HIS A 1 74 ? -0.150 -6.378 -14.014 1.00 75.62 74 HIS A N 1
ATOM 576 C CA . HIS A 1 74 ? 1.194 -6.716 -14.488 1.00 75.62 74 HIS A CA 1
ATOM 577 C C . HIS A 1 74 ? 2.049 -7.472 -13.456 1.00 75.62 74 HIS A C 1
ATOM 579 O O . HIS A 1 74 ? 3.118 -7.973 -13.800 1.00 75.62 74 HIS A O 1
ATOM 585 N N . PHE A 1 75 ? 1.580 -7.610 -12.213 1.00 80.25 75 PHE A N 1
ATOM 586 C CA . PHE A 1 75 ? 2.307 -8.281 -11.139 1.00 80.25 75 PHE A CA 1
ATOM 587 C C . PHE A 1 75 ? 1.844 -9.727 -10.967 1.00 80.25 75 PHE A C 1
ATOM 589 O O . PHE A 1 75 ? 0.938 -10.010 -10.187 1.00 80.25 75 PHE A O 1
ATOM 596 N N . ASN A 1 76 ? 2.499 -10.659 -11.663 1.00 79.44 76 ASN A N 1
ATOM 597 C CA . ASN A 1 76 ? 2.280 -12.099 -11.486 1.00 79.44 76 ASN A CA 1
ATOM 598 C C . ASN A 1 76 ? 3.390 -12.732 -10.630 1.00 79.44 76 ASN A C 1
ATOM 600 O O . ASN A 1 76 ? 4.153 -13.579 -11.092 1.00 79.44 76 ASN A O 1
ATOM 604 N N . ILE A 1 77 ? 3.538 -12.253 -9.392 1.00 84.50 77 ILE A N 1
ATOM 605 C CA . ILE A 1 77 ? 4.555 -12.731 -8.447 1.00 84.50 77 ILE A CA 1
ATOM 606 C C . ILE A 1 77 ? 3.826 -13.357 -7.254 1.00 84.50 77 ILE A C 1
ATOM 608 O O . ILE A 1 77 ? 3.026 -12.659 -6.628 1.00 84.50 77 ILE A O 1
ATOM 612 N N . PRO A 1 78 ? 4.128 -14.613 -6.861 1.00 83.62 78 PRO A N 1
ATOM 613 C CA . PRO A 1 78 ? 3.430 -15.291 -5.762 1.00 83.62 78 PRO A CA 1
ATOM 614 C C . PRO A 1 78 ? 3.396 -14.479 -4.463 1.00 83.62 78 PRO A C 1
ATOM 616 O O . PRO A 1 78 ? 2.392 -14.452 -3.759 1.00 83.62 78 PRO A O 1
ATOM 619 N N . LYS A 1 79 ? 4.479 -13.745 -4.181 1.00 80.69 79 LYS A N 1
ATOM 620 C CA . LYS A 1 79 ? 4.631 -12.915 -2.979 1.00 80.69 79 LYS A CA 1
ATOM 621 C C . LYS A 1 79 ? 3.699 -11.695 -2.935 1.00 80.69 79 LYS A C 1
ATOM 623 O O . LYS A 1 79 ? 3.474 -11.158 -1.859 1.00 80.69 79 LYS A O 1
ATOM 628 N N . ILE A 1 80 ? 3.175 -11.268 -4.084 1.00 82.81 80 ILE A N 1
ATOM 629 C CA . ILE A 1 80 ? 2.293 -10.099 -4.247 1.00 82.81 80 ILE A CA 1
ATOM 630 C C . ILE A 1 80 ? 0.869 -10.540 -4.657 1.00 82.81 80 ILE A C 1
ATOM 632 O O . ILE A 1 80 ? -0.046 -9.728 -4.743 1.00 82.81 80 ILE A O 1
ATOM 636 N N . HIS A 1 81 ? 0.639 -11.847 -4.844 1.00 85.31 81 HIS A N 1
ATOM 637 C CA . HIS A 1 81 ? -0.635 -12.404 -5.314 1.00 85.31 81 HIS A CA 1
ATOM 638 C C . HIS A 1 81 ? -1.835 -12.025 -4.434 1.00 85.31 81 HIS A C 1
ATOM 640 O O . HIS A 1 81 ? -2.929 -11.799 -4.941 1.00 85.31 81 HIS A O 1
ATOM 646 N N . SER A 1 82 ? -1.629 -11.877 -3.122 1.00 85.31 82 SER A N 1
ATOM 647 C CA . SER A 1 82 ? -2.681 -11.453 -2.190 1.00 85.31 82 SER A CA 1
ATOM 648 C C . SER A 1 82 ? -3.278 -10.083 -2.532 1.00 85.31 82 SER A C 1
ATOM 650 O O . SER A 1 82 ? -4.465 -9.869 -2.284 1.00 85.31 82 SER A O 1
ATOM 652 N N . LEU A 1 83 ? -2.502 -9.181 -3.148 1.00 86.94 83 LEU A N 1
ATOM 653 C CA . LEU A 1 83 ? -2.970 -7.846 -3.525 1.00 86.94 83 LEU A CA 1
ATOM 654 C C . LEU A 1 83 ? -4.029 -7.888 -4.634 1.00 86.94 83 LEU A C 1
ATOM 656 O O . LEU A 1 83 ? -4.888 -7.013 -4.676 1.00 86.94 83 LEU A O 1
ATOM 660 N N . HIS A 1 84 ? -4.044 -8.911 -5.497 1.00 87.44 84 HIS A N 1
ATOM 661 C CA . HIS A 1 84 ? -5.081 -9.040 -6.538 1.00 87.44 84 HIS A CA 1
ATOM 662 C C . HIS A 1 84 ? -6.488 -9.173 -5.955 1.00 87.44 84 HIS A C 1
ATOM 664 O O . HIS A 1 84 ? -7.467 -8.765 -6.577 1.00 87.44 84 HIS A O 1
ATOM 670 N N . TYR A 1 85 ? -6.597 -9.691 -4.732 1.00 88.31 85 TYR A N 1
ATOM 671 C CA . TYR A 1 85 ? -7.871 -9.829 -4.034 1.00 88.31 85 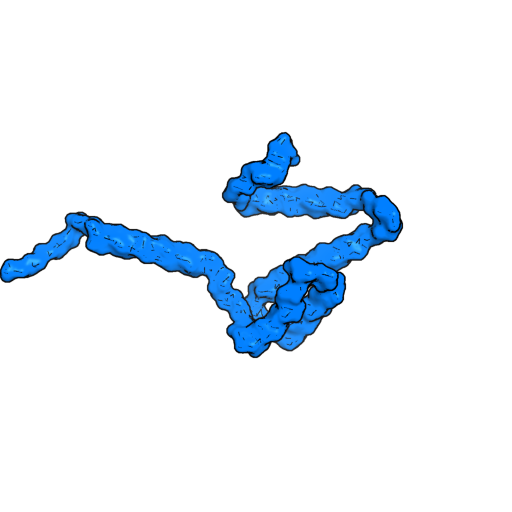TYR A CA 1
ATOM 672 C C . TYR A 1 85 ? -8.279 -8.571 -3.262 1.00 88.31 85 TYR A C 1
ATOM 674 O O . TYR A 1 85 ? -9.358 -8.555 -2.677 1.00 88.31 85 TYR A O 1
ATOM 682 N N . TYR A 1 86 ? -7.482 -7.499 -3.291 1.00 88.62 86 TYR A N 1
ATOM 683 C CA . TYR A 1 86 ? -7.752 -6.274 -2.535 1.00 88.62 86 TYR A CA 1
ATOM 684 C C . TYR A 1 86 ? -9.116 -5.658 -2.880 1.00 88.62 86 TYR A C 1
ATOM 686 O O . TYR A 1 86 ? -9.901 -5.338 -1.991 1.00 88.62 86 TYR A O 1
ATOM 694 N N . THR A 1 87 ? -9.468 -5.605 -4.169 1.00 89.69 87 THR A N 1
ATOM 695 C CA . THR A 1 87 ? -10.796 -5.148 -4.613 1.00 89.69 87 THR A CA 1
ATOM 696 C C . THR A 1 87 ? -11.924 -6.024 -4.062 1.00 89.69 87 THR A C 1
ATOM 698 O O . THR A 1 87 ? -12.988 -5.517 -3.708 1.00 89.69 87 THR A O 1
ATOM 701 N N . SER A 1 88 ? -11.717 -7.341 -4.011 1.00 90.88 88 SER A N 1
ATOM 702 C CA . SER A 1 88 ? -12.699 -8.282 -3.468 1.00 90.88 88 SER A CA 1
ATOM 703 C C . SER A 1 88 ? -12.860 -8.094 -1.964 1.00 90.88 88 SER A C 1
ATOM 705 O O . SER A 1 88 ? -13.987 -8.073 -1.479 1.00 90.88 88 SER A O 1
ATOM 707 N N . TYR A 1 89 ? -11.759 -7.882 -1.240 1.00 89.00 89 TYR A N 1
ATOM 708 C CA . TYR A 1 89 ? -11.790 -7.594 0.190 1.00 89.00 89 TYR A CA 1
ATOM 709 C C . TYR A 1 89 ? -12.526 -6.298 0.501 1.00 89.00 89 TYR A C 1
ATOM 711 O O . TYR A 1 89 ? -13.396 -6.317 1.362 1.00 89.00 89 TYR A O 1
ATOM 719 N N . ILE A 1 90 ? -12.287 -5.223 -0.255 1.00 89.00 90 ILE A N 1
ATOM 720 C CA . ILE A 1 90 ? -13.019 -3.965 -0.056 1.00 89.00 90 ILE A CA 1
ATOM 721 C C . ILE A 1 90 ? -14.527 -4.158 -0.248 1.00 89.00 90 ILE A C 1
ATOM 723 O O . ILE A 1 90 ? -15.328 -3.631 0.519 1.00 89.00 90 ILE A O 1
ATOM 727 N N . LY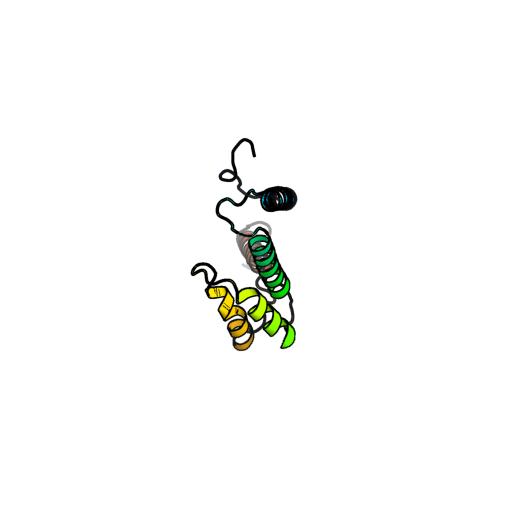S A 1 91 ? -14.936 -4.936 -1.256 1.00 88.81 91 LYS A N 1
ATOM 728 C CA . LYS A 1 91 ? -16.359 -5.206 -1.518 1.00 88.81 91 LYS A CA 1
ATOM 729 C C . LYS A 1 91 ? -17.022 -6.065 -0.440 1.00 88.81 91 LYS A C 1
ATOM 731 O O . LYS A 1 91 ? -18.219 -5.919 -0.225 1.00 88.81 91 LYS A O 1
ATOM 736 N N . LEU A 1 92 ? -16.274 -6.980 0.176 1.00 89.94 92 LEU A N 1
ATOM 737 C CA . LEU A 1 92 ? -16.795 -7.923 1.169 1.00 89.94 92 LEU A CA 1
ATOM 738 C C . LEU A 1 92 ? -16.747 -7.372 2.597 1.00 89.94 92 LEU A C 1
ATOM 740 O O . LEU A 1 92 ? -17.659 -7.630 3.375 1.00 89.94 92 LEU A O 1
ATOM 744 N N . PHE A 1 93 ? -15.688 -6.639 2.938 1.00 86.31 93 PHE A N 1
ATOM 745 C CA . PHE A 1 93 ? -15.361 -6.246 4.310 1.00 86.31 93 PHE A CA 1
ATOM 746 C C . PHE A 1 93 ? -15.348 -4.728 4.530 1.00 86.31 93 PHE A C 1
ATOM 748 O O . PHE A 1 93 ? -15.249 -4.291 5.671 1.00 86.31 93 PHE A O 1
ATOM 755 N N . GLY A 1 94 ? -15.485 -3.927 3.469 1.00 84.38 94 GLY A N 1
ATOM 756 C CA . GLY A 1 94 ? -15.372 -2.471 3.537 1.00 84.38 94 GLY A CA 1
ATOM 757 C C . GLY A 1 94 ? -13.944 -1.968 3.316 1.00 84.38 94 GLY A C 1
ATOM 758 O O . GLY A 1 94 ? -13.004 -2.744 3.122 1.00 84.38 94 GLY A O 1
ATOM 759 N N . THR A 1 95 ? -13.784 -0.645 3.278 1.00 78.94 95 THR A N 1
ATOM 760 C CA . THR A 1 95 ? -12.464 -0.013 3.177 1.00 78.94 95 THR A CA 1
ATOM 761 C C . THR A 1 95 ? -11.665 -0.299 4.452 1.00 78.94 95 THR A C 1
ATOM 763 O O . THR A 1 95 ? -12.250 -0.352 5.533 1.00 78.94 95 THR A O 1
ATOM 766 N N . PRO A 1 96 ? -10.334 -0.471 4.381 1.00 71.88 96 PRO A N 1
ATOM 767 C CA . PRO A 1 96 ? -9.500 -0.583 5.574 1.00 71.88 96 PRO A CA 1
ATOM 768 C C . PRO A 1 96 ? -9.288 0.793 6.229 1.00 71.88 96 PRO A C 1
ATOM 770 O O . PRO A 1 96 ? -8.177 1.114 6.660 1.00 71.88 96 PRO A O 1
ATOM 773 N N . ASP A 1 97 ? -10.336 1.624 6.285 1.00 63.84 97 ASP A N 1
ATOM 774 C CA . ASP A 1 97 ? -10.309 2.794 7.148 1.00 63.84 97 ASP A CA 1
ATOM 775 C C . ASP A 1 97 ? -10.111 2.300 8.597 1.00 63.84 97 ASP A C 1
ATOM 777 O O . ASP A 1 97 ? -10.592 1.238 8.983 1.00 63.84 97 ASP A O 1
ATOM 781 N N . ASN A 1 98 ? -9.258 2.974 9.367 1.00 58.66 98 ASN A N 1
ATOM 782 C CA . ASN A 1 98 ? -8.862 2.609 10.739 1.00 58.66 98 ASN A CA 1
ATOM 783 C C . ASN A 1 98 ? -7.915 1.412 10.979 1.00 58.66 98 ASN A C 1
ATOM 785 O O . ASN A 1 98 ? -7.623 1.136 12.143 1.00 58.66 98 ASN A O 1
ATOM 789 N N . TYR A 1 99 ? -7.330 0.753 9.972 1.00 61.03 99 TYR A N 1
ATOM 790 C CA . TYR A 1 99 ? -6.233 -0.211 10.219 1.00 61.03 99 TYR A CA 1
ATOM 791 C C . TYR A 1 99 ? -4.861 0.475 10.378 1.00 61.03 99 TYR A C 1
ATOM 793 O O . TYR A 1 99 ? -3.882 0.096 9.734 1.00 61.03 99 TYR A O 1
ATOM 801 N N . ASP A 1 100 ? -4.774 1.493 11.238 1.00 64.56 100 ASP A N 1
ATOM 802 C CA . ASP A 1 100 ? -3.487 2.035 11.682 1.00 64.56 100 ASP A CA 1
ATOM 803 C C . ASP A 1 100 ? -3.060 1.345 12.986 1.00 64.56 100 ASP A C 1
ATOM 805 O O . ASP A 1 100 ? -3.842 1.200 13.932 1.00 64.56 100 ASP A O 1
ATOM 809 N N . ILE A 1 101 ? -1.790 0.948 13.056 1.00 65.38 101 ILE A N 1
ATOM 810 C CA . ILE A 1 101 ? -1.160 0.442 14.282 1.00 65.38 101 ILE A CA 1
ATOM 811 C C . ILE A 1 101 ? -1.252 1.466 15.412 1.00 65.38 101 ILE A C 1
ATOM 813 O O . ILE A 1 101 ? -1.346 1.051 16.569 1.00 65.38 101 ILE A O 1
ATOM 817 N N . ALA A 1 102 ? -1.334 2.762 15.087 1.00 71.31 102 ALA A N 1
ATOM 818 C CA . ALA A 1 102 ? -1.557 3.830 16.056 1.00 71.31 102 ALA A CA 1
ATOM 819 C C . ALA A 1 102 ? -2.759 3.558 16.975 1.00 71.31 102 ALA A C 1
ATOM 821 O O . ALA A 1 102 ? -2.668 3.797 18.177 1.00 71.31 102 ALA A O 1
ATOM 822 N N . TYR A 1 103 ? -3.861 2.999 16.454 1.00 64.81 103 TYR A N 1
ATOM 823 C CA . TYR A 1 103 ? -5.030 2.688 17.281 1.00 64.81 103 TYR A CA 1
ATOM 824 C C . TYR A 1 103 ? -4.712 1.592 18.304 1.00 64.81 103 TYR A C 1
ATOM 826 O O . TYR A 1 103 ? -4.956 1.763 19.496 1.00 64.81 103 TYR A O 1
ATOM 834 N N . SER A 1 104 ? -4.104 0.490 17.857 1.00 69.44 104 SER A N 1
ATOM 835 C CA . SER A 1 104 ? -3.712 -0.616 18.739 1.00 69.44 104 SER A CA 1
ATOM 836 C C . SER A 1 104 ? -2.617 -0.229 19.744 1.00 69.44 104 SER A C 1
ATOM 838 O O . SER A 1 104 ? -2.647 -0.674 20.891 1.00 69.44 104 SER A O 1
ATOM 840 N N . GLU A 1 105 ? -1.688 0.643 19.349 1.00 78.62 105 GLU A N 1
ATOM 841 C CA . GLU A 1 105 ? -0.599 1.141 20.190 1.00 78.62 105 GLU A CA 1
ATOM 842 C C . GLU A 1 105 ? -1.122 2.102 21.267 1.00 78.62 105 GLU A C 1
ATOM 844 O O . GLU A 1 105 ? -0.788 1.952 22.444 1.00 78.62 105 GLU A O 1
ATOM 849 N N . GLN A 1 106 ? -2.021 3.024 20.902 1.00 80.31 106 GLN A N 1
ATOM 850 C CA . GLN A 1 106 ? -2.714 3.902 21.849 1.00 80.31 106 GLN A CA 1
ATOM 851 C C . GLN A 1 106 ? -3.483 3.080 22.894 1.00 80.31 106 GLN A C 1
ATOM 853 O O . GLN A 1 106 ? -3.438 3.373 24.091 1.00 80.31 106 GLN A O 1
ATOM 858 N N . LEU A 1 107 ? -4.159 2.022 22.444 1.00 79.81 107 LEU A N 1
ATOM 859 C CA . LEU A 1 107 ? -4.937 1.123 23.291 1.00 79.81 107 LEU A CA 1
ATOM 860 C C . LEU A 1 107 ? -4.023 0.334 24.252 1.00 79.81 107 LEU A C 1
ATOM 862 O O . LEU A 1 107 ? -4.323 0.242 25.442 1.00 79.81 107 LEU A O 1
ATOM 866 N N . HIS A 1 108 ? -2.857 -0.131 23.786 1.00 80.00 108 HIS A N 1
ATOM 867 C CA . HIS A 1 108 ? -1.830 -0.764 24.626 1.00 80.00 108 HIS A CA 1
ATOM 868 C C . HIS A 1 108 ? -1.252 0.192 25.688 1.00 80.00 108 HIS A C 1
ATOM 870 O O . HIS A 1 108 ? -1.070 -0.196 26.848 1.00 80.00 108 HIS A O 1
ATOM 876 N N . ILE A 1 109 ? -0.980 1.452 25.324 1.00 87.38 109 ILE A N 1
ATOM 877 C CA . ILE A 1 109 ? -0.521 2.488 26.266 1.00 87.38 109 ILE A CA 1
ATOM 878 C C . ILE A 1 109 ? -1.576 2.725 27.348 1.00 87.38 109 ILE A C 1
ATOM 880 O O . ILE A 1 109 ? -1.229 2.770 28.530 1.00 87.38 109 ILE A O 1
ATOM 884 N N . ASN A 1 110 ? -2.845 2.856 26.955 1.00 88.69 110 ASN A N 1
ATOM 885 C CA . ASN A 1 110 ? -3.946 3.078 27.889 1.00 88.69 110 ASN A CA 1
ATOM 886 C C . ASN A 1 110 ? -4.100 1.897 28.847 1.00 88.69 110 ASN A C 1
ATOM 888 O O . ASN A 1 110 ? -4.036 2.105 30.052 1.00 88.69 110 ASN A O 1
ATOM 892 N N . PHE A 1 111 ? -4.151 0.658 28.345 1.00 87.81 111 PHE A N 1
ATOM 893 C CA . PHE A 1 111 ? -4.246 -0.519 29.214 1.00 87.81 111 PHE A CA 1
ATOM 894 C C . PHE A 1 111 ? -3.080 -0.640 30.196 1.00 87.81 111 PHE A C 1
ATOM 896 O O . PHE A 1 111 ? -3.285 -0.995 31.357 1.00 87.81 111 PHE A O 1
ATOM 903 N N . THR A 1 112 ? -1.861 -0.308 29.764 1.00 84.50 112 THR A N 1
ATOM 904 C CA . THR A 1 112 ? -0.690 -0.328 30.650 1.00 84.50 112 THR A CA 1
ATOM 905 C C . THR A 1 112 ? -0.795 0.751 31.732 1.00 84.50 112 THR A C 1
ATOM 907 O O . THR A 1 112 ? -0.501 0.491 32.900 1.00 84.50 112 THR A O 1
ATOM 910 N N . LYS A 1 113 ? -1.234 1.963 31.367 1.00 85.31 113 LYS A N 1
ATOM 911 C CA . LYS A 1 113 ? -1.411 3.079 32.307 1.00 85.31 113 LYS A CA 1
ATOM 912 C C . LYS A 1 113 ? -2.554 2.834 33.284 1.00 85.31 113 LYS A C 1
ATOM 914 O O . LYS A 1 113 ? -2.369 3.092 34.468 1.00 85.31 113 LYS A O 1
ATOM 919 N N . ASP A 1 114 ? -3.683 2.308 32.826 1.00 85.19 114 ASP A N 1
ATOM 920 C CA . ASP A 1 114 ? -4.846 2.008 33.664 1.00 85.19 114 ASP A CA 1
ATOM 921 C C . ASP A 1 114 ? -4.513 0.918 34.687 1.00 85.19 114 ASP A C 1
ATOM 923 O O . ASP A 1 114 ? -4.778 1.087 35.878 1.00 85.19 114 ASP A O 1
ATOM 927 N N . ALA A 1 115 ? -3.838 -0.155 34.260 1.00 83.00 115 ALA A N 1
ATOM 928 C CA . ALA A 1 115 ? -3.349 -1.194 35.165 1.00 83.00 115 ALA A CA 1
ATOM 929 C C . ALA A 1 115 ? -2.330 -0.643 36.179 1.00 83.00 115 ALA A C 1
ATOM 931 O O . ALA A 1 115 ? -2.384 -0.980 37.364 1.00 83.00 115 ALA A O 1
ATOM 932 N N . TYR A 1 116 ? -1.421 0.235 35.737 1.00 81.44 116 TYR A N 1
ATOM 933 C CA . TYR A 1 116 ? -0.482 0.911 36.631 1.00 81.44 116 TYR A CA 1
ATOM 934 C C . TYR A 1 116 ? -1.208 1.803 37.645 1.00 81.44 116 TYR A C 1
ATOM 936 O O . TYR A 1 116 ? -0.914 1.721 38.832 1.00 81.44 116 TYR A O 1
ATOM 944 N N . HIS A 1 117 ? -2.174 2.618 37.214 1.00 79.25 117 HIS A N 1
ATOM 945 C CA . HIS A 1 117 ? -2.968 3.471 38.099 1.00 79.25 117 HIS A CA 1
ATOM 946 C C . HIS A 1 117 ? -3.791 2.661 39.105 1.00 79.25 117 HIS A C 1
ATOM 948 O O . HIS A 1 117 ? -3.828 3.037 40.272 1.00 79.25 117 HIS A O 1
ATOM 954 N N . ALA A 1 118 ? -4.388 1.543 38.686 1.00 79.75 118 ALA A N 1
ATOM 955 C CA . ALA A 1 118 ? -5.164 0.665 39.559 1.00 79.75 118 ALA A CA 1
ATOM 956 C C . ALA A 1 118 ? -4.308 -0.040 40.627 1.00 79.75 118 ALA A C 1
ATOM 958 O O . ALA A 1 118 ? -4.778 -0.259 41.740 1.00 79.75 118 ALA A O 1
ATOM 959 N N . ASN A 1 119 ? -3.059 -0.394 40.305 1.00 72.19 119 ASN A N 1
ATOM 960 C CA . ASN A 1 119 ? -2.141 -1.060 41.239 1.00 72.19 119 ASN A CA 1
ATOM 961 C C . ASN A 1 119 ? -1.259 -0.077 42.032 1.00 72.19 119 ASN A C 1
ATOM 963 O O . ASN A 1 119 ? -0.565 -0.454 42.979 1.00 72.19 119 ASN A O 1
ATOM 967 N N . ASN A 1 120 ? -1.234 1.195 41.638 1.00 74.44 120 ASN A N 1
ATOM 968 C CA . ASN A 1 120 ? -0.460 2.207 42.330 1.00 74.44 120 ASN A CA 1
ATOM 969 C C . ASN A 1 120 ? -1.179 2.608 43.623 1.00 74.44 120 ASN A C 1
ATOM 971 O O . ASN A 1 120 ? -2.184 3.310 43.603 1.00 74.44 120 ASN A O 1
ATOM 975 N N . LYS A 1 121 ? -0.585 2.231 44.755 1.00 65.88 121 LYS A N 1
ATOM 976 C CA . LYS A 1 121 ? -1.028 2.510 46.133 1.00 65.88 121 LYS A CA 1
ATOM 977 C C . LYS A 1 121 ? -1.053 3.992 46.543 1.00 65.88 121 LYS A C 1
ATOM 979 O O . LYS A 1 121 ? -1.118 4.344 47.720 1.00 65.88 121 LYS A O 1
ATOM 984 N N . LYS A 1 122 ? -0.920 4.905 45.583 1.00 62.59 122 LYS A N 1
ATOM 985 C CA . LYS A 1 122 ? -0.831 6.344 45.820 1.00 62.59 122 LYS A CA 1
ATOM 986 C C . LYS A 1 122 ? -2.224 6.950 45.639 1.00 62.59 122 LYS A C 1
ATOM 988 O O . LYS A 1 122 ? -2.666 7.110 44.509 1.00 62.59 122 LYS A O 1
ATOM 993 N N . ASN A 1 123 ? -2.859 7.316 46.757 1.00 58.91 123 ASN A N 1
ATOM 994 C CA . ASN A 1 123 ? -4.254 7.780 46.890 1.00 58.91 123 ASN A 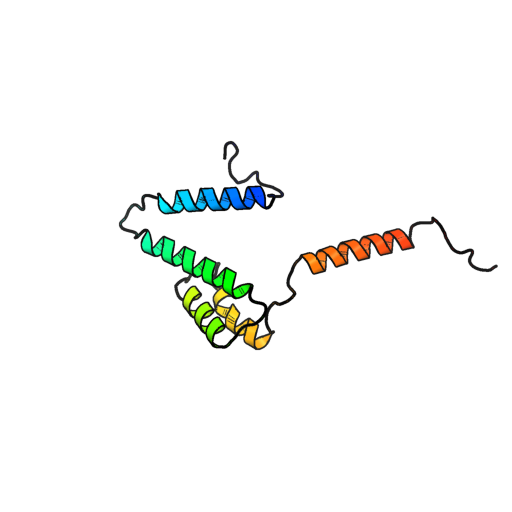CA 1
ATOM 995 C C . ASN A 1 123 ? -5.313 6.664 46.894 1.00 58.91 123 ASN A C 1
ATOM 997 O O . ASN A 1 123 ? -6.354 6.784 46.252 1.00 58.91 123 ASN A O 1
ATOM 1001 N N . GLU A 1 124 ? -5.069 5.586 47.637 1.00 59.78 124 GLU A N 1
ATOM 1002 C CA . GLU A 1 124 ? -6.121 4.620 47.960 1.00 59.78 124 GLU A CA 1
ATOM 1003 C C . GLU A 1 124 ? -7.216 5.325 48.781 1.00 59.78 124 GLU A C 1
ATOM 1005 O O . GLU A 1 124 ? -6.931 5.913 49.828 1.00 59.78 124 GLU A O 1
ATOM 1010 N N . TYR A 1 125 ? -8.466 5.315 48.303 1.00 58.56 125 TYR A N 1
ATOM 1011 C CA . TYR A 1 125 ? -9.593 5.775 49.116 1.00 58.56 125 TYR A CA 1
ATOM 1012 C C . TYR A 1 125 ? -9.672 4.897 50.372 1.00 58.56 125 TYR A C 1
ATOM 1014 O O . TYR A 1 125 ? -9.607 3.672 50.236 1.00 58.56 125 TYR A O 1
ATOM 1022 N N . PRO A 1 126 ? -9.831 5.470 51.580 1.00 62.22 126 PRO A N 1
ATOM 1023 C CA . PRO A 1 126 ? -10.055 4.669 52.773 1.00 62.22 126 PRO A CA 1
ATOM 1024 C C . PRO A 1 126 ? -11.342 3.870 52.563 1.00 62.22 126 PRO A C 1
ATOM 1026 O O . PRO A 1 126 ? -12.434 4.437 52.495 1.00 62.22 126 PRO A O 1
ATOM 1029 N N . GLN A 1 127 ? -11.212 2.556 52.387 1.00 61.66 127 GLN A N 1
ATOM 1030 C CA . GLN A 1 127 ? -12.370 1.677 52.339 1.00 61.66 127 GLN A CA 1
ATOM 1031 C C . GLN A 1 127 ? -12.980 1.676 53.743 1.00 61.66 127 GLN A C 1
ATOM 1033 O O . GLN A 1 127 ? -12.270 1.461 54.724 1.00 61.66 127 GLN A O 1
ATOM 1038 N N . MET A 1 128 ? -14.259 2.049 53.827 1.00 56.66 128 MET A N 1
ATOM 1039 C CA . MET A 1 128 ? -14.982 2.256 55.085 1.00 56.66 128 MET A CA 1
ATOM 1040 C C . MET A 1 128 ? -14.824 1.047 56.021 1.00 56.66 128 MET A C 1
ATOM 1042 O O . MET A 1 128 ? -14.934 -0.091 55.567 1.00 56.66 128 MET A O 1
ATOM 1046 N N . THR A 1 129 ? -14.560 1.328 57.303 1.00 55.09 129 THR A N 1
ATOM 1047 C CA . THR A 1 129 ? -14.539 0.364 58.423 1.00 55.09 129 THR A CA 1
ATOM 1048 C C . THR A 1 129 ? -15.881 -0.306 58.640 1.00 55.09 129 THR A C 1
ATOM 1050 O O . THR A 1 129 ? -16.889 0.439 58.608 1.00 55.09 129 THR A O 1
#

Sequence (129 aa):
FSNGISTLSCVTGTKHKHICHTLLGLIIDLPLHNGYSLAHLVQSIHALLDFIYMAQFPLHTTQTLQYINKALKHFNIPKIHSLHYYTSYIKLFGTPDNYDIAYSEQLHINFTKDAYHANNKKNEYPQMT

Foldseek 3Di:
DVVDDVPDDPQDPVNVVVVVVVVVVCLQPPPDPPPDDSVVVVLLVVLVVLLVVLLPDQDDDPVSLVSNCVSCVPDPDPVCVVSNCVSVCCVPPNRPPPPDVVVVVVVVVVVVVVVCVVPPPPDDDPDDD

Radius of gyration: 23.28 Å; chains: 1; bounding box: 46×27×82 Å

Organism: Heterobasidion irregulare (strain TC 32-1) (NCBI:txid747525)